Protein AF-A0A1G6GJ98-F1 (afdb_monomer)

Foldseek 3Di:
DALPVLLCCLQVPQLVVQLLVCLVPPDDPVSNVVSQQVSLLVQLVVLVVCVVPDDPVVSVVSSVVSSLLSNLLNLVCQQVVDNVVSSVLVVLQVVLPPDDPPDDPVVSVVSNVVSVVVSVCSNVVSNVVCNPDGHPNSVVSNVVVD

Secondary structure (DSSP, 8-state):
--HHHHHIIIIIIIIHHHHHHHHHH---HHHHHHHHHHHHHHHHHHGGGGGGTS-HHHHHHHHHHHHHHHHHHHHHHHHHS-HHHHHHHHHHHHHHHS--TTS-HHHHHHHHHHHHHHHHHHHHHHHHHTTTS--HHHHHHHHHT-

Mean predicted aligned error: 3.14 Å

pLDDT: mean 95.1, std 5.35, range [56.0, 98.62]

Radius of gyration: 16.08 Å; Cα contacts (8 Å, |Δi|>4): 137; chains: 1; bounding box: 37×25×52 Å

Structure (mmCIF, N/CA/C/O backbone):
data_AF-A0A1G6GJ98-F1
#
_entry.id   AF-A0A1G6GJ98-F1
#
loop_
_atom_site.group_PDB
_atom_site.id
_atom_site.type_symbol
_atom_site.label_atom_id
_atom_site.label_alt_id
_atom_site.label_comp_id
_atom_site.label_asym_id
_atom_site.label_entity_id
_atom_site.label_seq_id
_atom_site.pdbx_PDB_ins_code
_atom_site.Cartn_x
_atom_site.Cartn_y
_atom_site.Cartn_z
_atom_site.occupancy
_atom_site.B_iso_or_equiv
_atom_site.auth_seq_id
_atom_site.auth_comp_id
_atom_site.auth_asym_id
_atom_site.auth_atom_id
_atom_site.pdbx_PDB_model_num
ATOM 1 N N . MET A 1 1 ? 7.997 -9.971 -8.959 1.00 56.00 1 MET A N 1
ATOM 2 C CA . MET A 1 1 ? 7.483 -10.705 -7.785 1.00 56.00 1 MET A CA 1
ATOM 3 C C . MET A 1 1 ? 5.995 -10.988 -8.006 1.00 56.00 1 MET A C 1
ATOM 5 O O . MET A 1 1 ? 5.399 -10.345 -8.863 1.00 56.00 1 MET A O 1
ATOM 9 N N . GLY A 1 2 ? 5.442 -12.037 -7.390 1.00 68.44 2 GLY A N 1
ATOM 10 C CA . GLY A 1 2 ? 4.068 -12.487 -7.647 1.00 68.44 2 GLY A CA 1
ATOM 11 C C . GLY A 1 2 ? 3.066 -11.872 -6.670 1.00 68.44 2 GLY A C 1
ATOM 12 O O . GLY A 1 2 ? 3.287 -11.936 -5.464 1.00 68.44 2 GLY A O 1
ATOM 13 N N . GLY A 1 3 ? 1.940 -11.362 -7.180 1.00 75.69 3 GLY A N 1
ATOM 14 C CA . GLY A 1 3 ? 0.995 -10.575 -6.379 1.00 75.69 3 GLY A CA 1
ATOM 15 C C . GLY A 1 3 ? 0.359 -11.321 -5.198 1.00 75.69 3 GLY A C 1
ATOM 16 O O . GLY A 1 3 ? 0.150 -10.725 -4.150 1.00 75.69 3 GLY A O 1
ATOM 17 N N . VAL A 1 4 ? 0.094 -12.631 -5.303 1.00 87.94 4 VAL A N 1
ATOM 18 C CA . VAL A 1 4 ? -0.539 -13.398 -4.206 1.00 87.94 4 VAL A CA 1
ATOM 19 C C . VAL A 1 4 ? 0.376 -13.522 -2.972 1.00 87.94 4 VAL A C 1
ATOM 21 O O . VAL A 1 4 ? -0.054 -13.100 -1.898 1.00 87.94 4 VAL A O 1
ATOM 24 N N . PRO A 1 5 ? 1.620 -14.044 -3.069 1.00 92.56 5 PRO A N 1
ATOM 25 C CA . PRO A 1 5 ? 2.540 -14.067 -1.927 1.00 92.56 5 PRO A CA 1
ATOM 26 C C . PRO A 1 5 ? 2.798 -12.688 -1.311 1.00 92.56 5 PRO A C 1
ATOM 28 O O . PRO A 1 5 ? 2.853 -12.561 -0.089 1.00 92.56 5 PRO A O 1
ATOM 31 N N . GLU A 1 6 ? 2.924 -11.656 -2.145 1.00 92.19 6 GLU A N 1
ATOM 32 C CA . GLU A 1 6 ? 3.147 -10.283 -1.688 1.00 92.19 6 GLU A CA 1
ATOM 33 C C . GLU A 1 6 ? 1.968 -9.745 -0.876 1.00 92.19 6 GLU A C 1
ATOM 35 O O . GLU A 1 6 ? 2.167 -9.185 0.203 1.00 92.19 6 GLU A O 1
ATOM 40 N N . GLU A 1 7 ? 0.734 -9.953 -1.345 1.00 95.19 7 GLU A N 1
ATOM 41 C CA . GLU A 1 7 ? -0.453 -9.555 -0.593 1.00 95.19 7 GLU A CA 1
ATOM 42 C C . GLU A 1 7 ? -0.599 -10.354 0.702 1.00 95.19 7 GLU A C 1
ATOM 44 O O . GLU A 1 7 ? -0.847 -9.766 1.755 1.00 95.19 7 GLU A O 1
ATOM 49 N N . LEU A 1 8 ? -0.394 -11.674 0.671 1.00 96.12 8 LEU A N 1
ATOM 50 C CA . LEU A 1 8 ? -0.459 -12.503 1.879 1.00 96.12 8 LEU A CA 1
ATOM 51 C C . LEU A 1 8 ? 0.521 -12.007 2.950 1.00 96.12 8 LEU A C 1
ATOM 53 O O . LEU A 1 8 ? 0.138 -11.860 4.112 1.00 96.12 8 LEU A O 1
ATOM 57 N N . PHE A 1 9 ? 1.756 -11.685 2.563 1.00 96.44 9 PHE A N 1
ATOM 58 C CA . PHE A 1 9 ? 2.755 -11.161 3.487 1.00 96.44 9 PHE A CA 1
ATOM 59 C C . PHE A 1 9 ? 2.423 -9.738 3.962 1.00 96.44 9 PHE A C 1
ATOM 61 O O . PHE A 1 9 ? 2.315 -9.490 5.164 1.00 96.44 9 PHE A O 1
ATOM 68 N N . CYS A 1 10 ? 2.225 -8.786 3.050 1.00 97.44 10 CYS A N 1
ATOM 69 C CA . CYS A 1 10 ? 2.072 -7.381 3.424 1.00 97.44 10 CYS A CA 1
ATOM 70 C C . CYS A 1 10 ? 0.706 -7.070 4.054 1.00 97.44 10 CYS A C 1
ATOM 72 O O . CYS A 1 10 ? 0.622 -6.255 4.977 1.00 97.44 10 CYS A O 1
ATOM 74 N N . ARG A 1 11 ? -0.377 -7.693 3.575 1.00 97.12 11 ARG A N 1
ATOM 75 C CA . ARG A 1 11 ? -1.754 -7.391 4.010 1.00 97.12 11 ARG A CA 1
ATOM 76 C C . ARG A 1 11 ? -2.219 -8.402 5.043 1.00 97.12 11 ARG A C 1
ATOM 78 O O . ARG A 1 11 ? -2.690 -8.000 6.104 1.00 97.12 11 ARG A O 1
ATOM 85 N N . GLY A 1 12 ? -2.032 -9.689 4.764 1.00 94.56 12 GLY A N 1
ATOM 86 C CA . GLY A 1 12 ? -2.397 -10.758 5.693 1.00 94.56 12 GLY A CA 1
ATOM 87 C C . GLY A 1 12 ? -1.576 -10.700 6.979 1.00 94.56 12 GLY A C 1
ATOM 88 O O . GLY A 1 12 ? -2.135 -10.527 8.059 1.00 94.56 12 GLY A O 1
ATOM 89 N N . VAL A 1 13 ? -0.249 -10.792 6.860 1.00 97.44 13 VAL A N 1
ATOM 90 C CA . VAL A 1 13 ? 0.648 -10.879 8.022 1.00 97.44 13 VAL A CA 1
ATOM 91 C C . VAL A 1 13 ? 0.978 -9.502 8.598 1.00 97.44 13 VAL A C 1
ATOM 93 O O . VAL A 1 13 ? 0.615 -9.223 9.738 1.00 97.44 13 VAL A O 1
ATOM 96 N N . LEU A 1 14 ? 1.644 -8.621 7.841 1.00 98.00 14 LEU A N 1
ATOM 97 C CA . LEU A 1 14 ? 2.160 -7.355 8.385 1.00 98.00 14 LEU A CA 1
ATOM 98 C C . LEU A 1 14 ? 1.042 -6.397 8.806 1.00 98.00 14 LEU A C 1
ATOM 100 O O . LEU A 1 14 ? 0.963 -6.006 9.970 1.00 98.00 14 LEU A O 1
ATOM 104 N N . LEU A 1 15 ? 0.157 -6.024 7.876 1.00 98.44 15 LEU A N 1
ATOM 105 C CA . LEU A 1 15 ? -0.944 -5.113 8.188 1.00 98.44 15 LEU A CA 1
ATOM 106 C C . LEU A 1 15 ? -1.917 -5.739 9.196 1.00 98.44 15 LEU A C 1
ATOM 108 O O . LEU A 1 15 ? -2.353 -5.047 10.114 1.00 98.44 15 LEU A O 1
ATOM 112 N N . GLY A 1 16 ? -2.207 -7.039 9.078 1.00 97.44 16 GLY A N 1
ATOM 113 C CA . GLY A 1 16 ? -3.014 -7.776 10.053 1.00 97.44 16 GLY A CA 1
ATOM 114 C C . GLY A 1 16 ? -2.442 -7.704 11.473 1.00 97.44 16 GLY A C 1
ATOM 115 O O . GLY A 1 16 ? -3.179 -7.401 12.414 1.00 97.44 16 GLY A O 1
ATOM 116 N N . ALA A 1 17 ? -1.128 -7.889 11.632 1.00 97.62 17 ALA A N 1
ATOM 117 C CA . ALA A 1 17 ? -0.446 -7.763 12.918 1.00 97.62 17 ALA A CA 1
ATOM 118 C C . ALA A 1 17 ? -0.492 -6.326 13.461 1.00 97.62 17 ALA A C 1
ATOM 120 O O . ALA A 1 17 ? -0.848 -6.123 14.624 1.00 97.62 17 ALA A O 1
ATOM 121 N N . PHE A 1 18 ? -0.197 -5.322 12.626 1.00 98.38 18 PHE A N 1
ATOM 122 C CA . PHE A 1 18 ? -0.258 -3.913 13.031 1.00 98.38 18 PHE A CA 1
ATOM 123 C C . PHE A 1 18 ? -1.661 -3.519 13.500 1.00 98.38 18 PHE A C 1
ATOM 125 O O . PHE A 1 18 ? -1.800 -2.905 14.558 1.00 98.38 18 PHE A O 1
ATOM 132 N N . LEU A 1 19 ? -2.696 -3.906 12.747 1.00 98.31 19 LEU A N 1
ATOM 133 C CA . LEU A 1 19 ? -4.087 -3.614 13.086 1.00 98.31 19 LEU A CA 1
ATOM 134 C C . LEU A 1 19 ? -4.522 -4.337 14.356 1.00 98.31 19 LEU A C 1
ATOM 136 O O . LEU A 1 19 ? -5.098 -3.706 15.236 1.00 98.31 19 LEU A O 1
ATOM 140 N N . THR A 1 20 ? -4.205 -5.625 14.490 1.00 97.69 20 THR A N 1
ATOM 141 C CA . THR A 1 20 ? -4.537 -6.401 15.694 1.00 97.69 20 THR A CA 1
ATOM 142 C C . THR A 1 20 ? -3.915 -5.774 16.937 1.00 97.69 20 THR A C 1
ATOM 144 O O . THR A 1 20 ? -4.600 -5.600 17.944 1.00 97.69 20 THR A O 1
ATOM 147 N N . TYR A 1 21 ? -2.650 -5.353 16.853 1.00 97.50 21 TYR A N 1
ATOM 148 C CA . TYR A 1 21 ? -1.978 -4.656 17.943 1.00 97.50 21 TYR A CA 1
ATOM 149 C C . TYR A 1 21 ? -2.692 -3.346 18.306 1.00 97.50 21 TYR A C 1
ATOM 151 O O . TYR A 1 21 ? -3.108 -3.165 19.449 1.00 97.50 21 TYR A O 1
ATOM 159 N N . VAL A 1 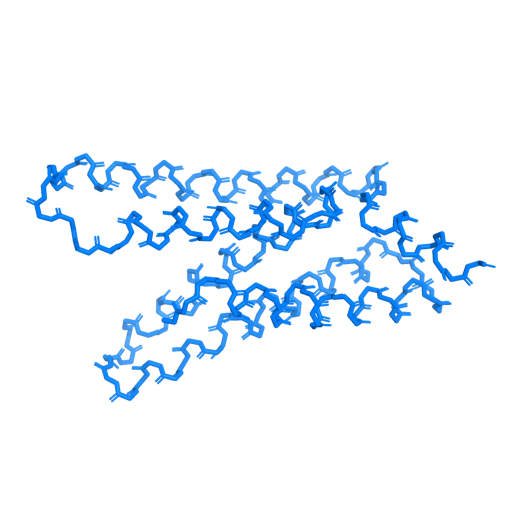22 ? -2.898 -2.431 17.351 1.00 97.50 22 VAL A N 1
ATOM 160 C CA . VAL A 1 22 ? -3.502 -1.126 17.679 1.00 97.50 22 VAL A CA 1
ATOM 161 C C . VAL A 1 22 ? -4.961 -1.250 18.116 1.00 97.50 22 VAL A C 1
ATOM 163 O O . VAL A 1 22 ? -5.398 -0.466 18.952 1.00 97.50 22 VAL A O 1
ATOM 166 N N . ILE A 1 23 ? -5.704 -2.237 17.605 1.00 97.19 23 ILE A N 1
ATOM 167 C CA . ILE A 1 23 ? -7.095 -2.493 17.997 1.00 97.19 23 ILE A CA 1
ATOM 168 C C . ILE A 1 23 ? -7.182 -3.037 19.421 1.00 97.19 23 ILE A C 1
ATOM 170 O O . ILE A 1 23 ? -8.059 -2.607 20.165 1.00 97.19 23 ILE A O 1
ATOM 174 N N . LYS A 1 24 ? -6.274 -3.941 19.806 1.00 95.94 24 LYS A N 1
ATOM 175 C CA . LYS A 1 24 ? -6.251 -4.540 21.144 1.00 95.94 24 LYS A CA 1
ATOM 176 C C . LYS A 1 24 ? -5.961 -3.522 22.247 1.00 95.94 24 LYS A C 1
ATOM 178 O O . LYS A 1 24 ? -6.513 -3.644 23.334 1.00 95.94 24 LYS A O 1
ATOM 183 N N . TYR A 1 25 ? -5.075 -2.559 21.988 1.00 93.62 25 TYR A N 1
ATOM 184 C CA . TYR A 1 25 ? -4.571 -1.667 23.036 1.00 93.62 25 TYR A CA 1
ATOM 185 C C . TYR A 1 25 ? -5.227 -0.286 23.050 1.00 93.62 25 TYR A C 1
ATOM 187 O O . TYR A 1 25 ? -5.651 0.163 24.107 1.00 93.62 25 TYR A O 1
ATOM 195 N N . ASP A 1 26 ? -5.284 0.412 21.912 1.00 92.69 26 ASP A N 1
ATOM 196 C CA . ASP A 1 26 ? -5.880 1.752 21.826 1.00 92.69 26 ASP A CA 1
ATOM 197 C C . ASP A 1 26 ? -6.036 2.152 20.353 1.00 92.69 26 ASP A C 1
ATOM 199 O O . ASP A 1 26 ? -5.078 2.599 19.708 1.00 92.69 26 ASP A O 1
ATOM 203 N N . TYR A 1 27 ? -7.234 1.945 19.808 1.00 96.31 27 TYR A N 1
ATOM 204 C CA . TYR A 1 27 ? -7.546 2.204 18.406 1.00 96.31 27 TYR A CA 1
ATOM 205 C C . TYR A 1 27 ? -7.857 3.683 18.160 1.00 96.31 27 TYR A C 1
ATOM 207 O O . TYR A 1 27 ? -8.786 4.240 18.740 1.00 96.31 27 TYR A O 1
ATOM 215 N N . THR A 1 28 ? -7.171 4.291 17.190 1.00 96.94 28 THR A N 1
ATOM 216 C CA . THR A 1 28 ? -7.506 5.627 16.672 1.00 96.94 28 THR A CA 1
ATOM 217 C C . THR A 1 28 ? -7.357 5.675 15.153 1.00 96.94 28 THR A C 1
ATOM 219 O O . THR A 1 28 ? -6.595 4.900 14.573 1.00 96.94 28 THR A O 1
ATOM 222 N N . TYR A 1 29 ? -8.014 6.642 14.502 1.00 96.62 29 TYR A N 1
ATOM 223 C CA . TYR A 1 29 ? -7.833 6.895 13.065 1.00 96.62 29 TYR A CA 1
ATOM 224 C C . TYR A 1 29 ? -6.353 7.113 12.698 1.00 96.62 29 TYR A C 1
ATOM 226 O O . TYR A 1 29 ? -5.866 6.563 11.716 1.00 96.62 29 TYR A O 1
ATOM 234 N N . LYS A 1 30 ? -5.594 7.856 13.518 1.00 97.56 30 LYS A N 1
ATOM 235 C CA . LYS A 1 30 ? -4.159 8.082 13.273 1.00 97.56 30 LYS A CA 1
ATOM 236 C C . LYS A 1 30 ? -3.370 6.770 13.261 1.00 97.56 30 LYS A C 1
ATOM 238 O O . LYS A 1 30 ? -2.510 6.591 12.406 1.00 97.56 30 LYS A O 1
ATOM 243 N N . LYS A 1 31 ? -3.681 5.854 14.182 1.00 97.94 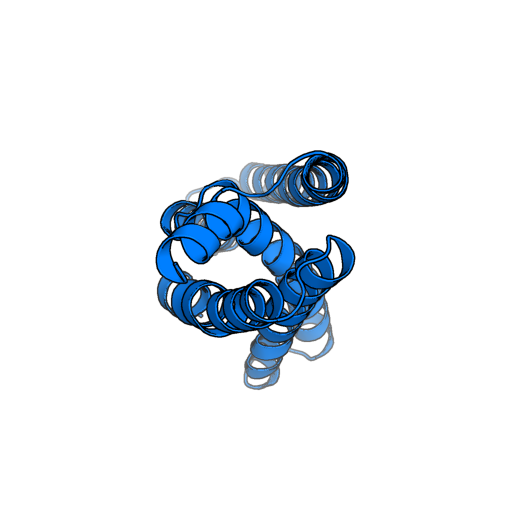31 LYS A N 1
ATOM 244 C CA . LYS A 1 31 ? -3.039 4.536 14.263 1.00 97.94 31 LYS A CA 1
ATOM 245 C C . LYS A 1 31 ? -3.432 3.627 13.098 1.00 97.94 31 LYS A C 1
ATOM 247 O O . LYS A 1 31 ? -2.554 2.962 12.567 1.00 97.94 31 LYS A O 1
ATOM 252 N N . LEU A 1 32 ? -4.691 3.668 12.649 1.00 98.19 32 LEU A N 1
ATOM 253 C CA . LEU A 1 32 ? -5.129 2.993 11.419 1.00 98.19 32 LEU A CA 1
ATOM 254 C C . LEU A 1 32 ? -4.288 3.443 10.215 1.00 98.19 32 LEU A C 1
ATOM 256 O O . LEU A 1 32 ? -3.703 2.611 9.523 1.00 98.19 32 LEU A O 1
ATOM 260 N N . ILE A 1 33 ? -4.190 4.758 9.994 1.00 98.31 33 ILE A N 1
ATOM 261 C CA . ILE A 1 33 ? -3.411 5.306 8.878 1.00 98.31 33 ILE A CA 1
ATOM 262 C C . ILE A 1 33 ? -1.931 4.951 9.014 1.00 98.31 33 ILE A C 1
ATOM 264 O O . ILE A 1 33 ? -1.312 4.570 8.025 1.00 98.31 33 ILE A O 1
ATOM 268 N N . LEU A 1 34 ? -1.368 5.012 10.223 1.00 98.38 34 LEU A N 1
ATOM 269 C CA . LEU A 1 34 ? 0.018 4.614 10.453 1.00 98.38 34 LEU A CA 1
ATOM 270 C C . LEU A 1 34 ? 0.251 3.142 10.085 1.00 98.38 34 LEU A C 1
ATOM 272 O O . LEU A 1 34 ? 1.198 2.854 9.365 1.00 98.38 34 LEU A O 1
ATOM 276 N N . SER A 1 35 ? -0.631 2.221 10.487 1.00 98.50 35 SER A N 1
ATOM 277 C CA . SER A 1 35 ? -0.534 0.804 10.106 1.00 98.50 35 SER A CA 1
ATOM 278 C C . SER A 1 35 ? -0.571 0.604 8.586 1.00 98.50 35 SER A C 1
ATOM 280 O O . SER A 1 35 ? 0.244 -0.146 8.044 1.00 98.50 35 SER A O 1
ATOM 282 N N . ILE A 1 36 ? -1.479 1.303 7.894 1.00 98.62 36 ILE A N 1
ATOM 283 C CA . ILE A 1 36 ? -1.610 1.264 6.428 1.00 98.62 36 ILE A CA 1
ATOM 284 C C . ILE A 1 36 ? -0.333 1.780 5.755 1.00 98.62 36 ILE A C 1
ATOM 286 O O . ILE A 1 36 ? 0.224 1.105 4.886 1.00 98.62 36 ILE A O 1
ATOM 290 N N . VAL A 1 37 ? 0.157 2.950 6.171 1.00 98.62 37 VAL A N 1
ATOM 291 C CA . VAL A 1 37 ? 1.354 3.583 5.602 1.00 98.62 37 VAL A CA 1
ATOM 292 C C . VAL A 1 37 ? 2.596 2.740 5.869 1.00 98.62 37 VAL A C 1
ATOM 294 O O . VAL A 1 37 ? 3.371 2.518 4.945 1.00 98.6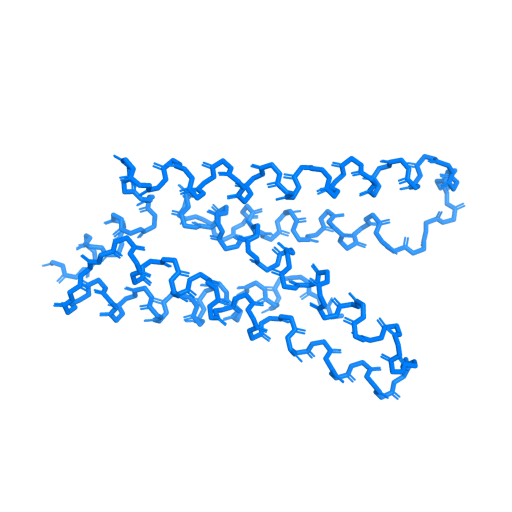2 37 VAL A O 1
ATOM 297 N N . SER A 1 38 ? 2.778 2.216 7.083 1.00 98.56 38 SER A N 1
ATOM 298 C CA . SER A 1 38 ? 3.936 1.386 7.427 1.00 98.56 38 SER A CA 1
ATOM 299 C C . SER A 1 38 ? 3.986 0.095 6.612 1.00 98.56 38 SER A C 1
ATOM 301 O O . SER A 1 38 ? 5.034 -0.220 6.052 1.00 98.56 38 SER A O 1
ATOM 303 N N . SER A 1 39 ? 2.867 -0.629 6.478 1.00 98.56 39 SER A N 1
ATOM 304 C CA . SER A 1 39 ? 2.825 -1.834 5.632 1.00 98.56 39 SER A CA 1
ATOM 305 C C . SER A 1 39 ? 3.098 -1.502 4.157 1.00 98.56 39 SER A C 1
ATOM 307 O O . SER A 1 39 ? 3.884 -2.183 3.497 1.00 98.56 39 SER A O 1
ATOM 309 N N . SER A 1 40 ? 2.534 -0.399 3.656 1.00 98.56 40 SER A N 1
ATOM 310 C CA . SER A 1 40 ? 2.721 0.051 2.267 1.00 98.56 40 SER A CA 1
ATOM 311 C C . SER A 1 40 ? 4.152 0.508 1.976 1.00 98.56 40 SER A C 1
ATOM 313 O O . SER A 1 40 ? 4.685 0.229 0.903 1.00 98.56 40 SER A O 1
ATOM 315 N N . ALA A 1 41 ? 4.794 1.179 2.935 1.00 98.62 41 ALA A N 1
ATOM 316 C CA . ALA A 1 41 ? 6.195 1.566 2.851 1.00 98.62 41 ALA A CA 1
ATOM 317 C C . ALA A 1 41 ? 7.095 0.328 2.786 1.00 98.62 41 ALA A C 1
ATOM 319 O O . ALA A 1 41 ? 7.934 0.244 1.896 1.00 98.62 41 ALA A O 1
ATOM 320 N N . ILE A 1 42 ? 6.876 -0.662 3.662 1.00 98.38 42 ILE A N 1
ATOM 321 C CA . ILE A 1 42 ? 7.618 -1.931 3.629 1.00 98.38 42 ILE A CA 1
ATOM 322 C C . ILE A 1 42 ? 7.437 -2.618 2.272 1.00 98.38 42 ILE A C 1
ATOM 324 O O . ILE A 1 42 ? 8.428 -2.985 1.650 1.00 98.38 42 ILE A O 1
ATOM 328 N N . PHE A 1 43 ? 6.202 -2.726 1.771 1.00 98.00 43 PHE A N 1
ATOM 329 C CA . PHE A 1 43 ? 5.917 -3.300 0.451 1.00 98.00 43 PHE A CA 1
ATOM 330 C C . PHE A 1 43 ? 6.700 -2.604 -0.676 1.00 98.00 43 PHE A C 1
ATOM 332 O O . PHE A 1 43 ? 7.335 -3.265 -1.498 1.00 98.00 43 PHE A O 1
ATOM 339 N N . GLY A 1 44 ? 6.720 -1.269 -0.691 1.00 97.62 44 GLY A N 1
ATOM 340 C CA . GLY A 1 44 ? 7.532 -0.511 -1.639 1.00 97.62 44 GLY A CA 1
ATOM 341 C C . GLY A 1 44 ? 9.027 -0.781 -1.489 1.00 97.62 44 GLY A C 1
ATOM 342 O O . GLY A 1 44 ? 9.693 -1.071 -2.476 1.00 97.62 44 GLY A O 1
ATOM 343 N N . LEU A 1 45 ? 9.552 -0.758 -0.263 1.00 97.69 45 LEU A N 1
ATOM 344 C CA . LEU A 1 45 ? 10.976 -0.973 0.019 1.00 97.69 45 LEU A CA 1
ATOM 345 C C . LEU A 1 45 ? 11.468 -2.372 -0.377 1.00 97.69 45 LEU A C 1
ATOM 347 O O . LEU A 1 45 ? 12.619 -2.505 -0.789 1.00 97.69 45 LEU A O 1
ATOM 351 N N . LEU A 1 46 ? 10.615 -3.403 -0.330 1.00 96.12 46 LEU A N 1
ATOM 352 C CA . LEU A 1 46 ? 10.964 -4.748 -0.813 1.00 96.12 46 LEU A CA 1
ATOM 353 C C . LEU A 1 46 ? 11.373 -4.759 -2.295 1.00 96.12 46 LEU A C 1
ATOM 355 O O . LEU A 1 46 ? 12.144 -5.624 -2.713 1.00 96.12 46 LEU A O 1
ATOM 359 N N . HIS A 1 47 ? 10.940 -3.773 -3.085 1.00 96.06 47 HIS A N 1
ATOM 360 C CA . HIS A 1 47 ? 11.310 -3.660 -4.495 1.00 96.06 47 HIS A CA 1
ATOM 361 C C . HIS A 1 47 ? 12.765 -3.226 -4.711 1.00 96.06 47 HIS A C 1
ATOM 363 O O . HIS A 1 47 ? 13.276 -3.388 -5.817 1.00 96.06 47 HIS A O 1
ATOM 369 N N . PHE A 1 48 ? 13.485 -2.769 -3.677 1.00 97.19 48 PHE A N 1
ATOM 370 C CA . PHE A 1 48 ? 14.936 -2.568 -3.782 1.00 97.19 48 PHE A CA 1
ATOM 371 C C . PHE A 1 48 ? 15.707 -3.865 -4.057 1.00 97.19 48 PHE A C 1
ATOM 373 O O . PHE A 1 48 ? 16.831 -3.807 -4.549 1.00 97.19 48 PHE A O 1
ATOM 380 N N . THR A 1 49 ? 15.101 -5.036 -3.841 1.00 94.81 49 THR A N 1
ATOM 381 C CA . THR A 1 49 ? 15.655 -6.320 -4.307 1.00 94.81 49 THR A CA 1
ATOM 382 C C . THR A 1 49 ? 15.875 -6.357 -5.825 1.00 94.81 49 THR A C 1
ATOM 384 O O . THR A 1 49 ? 16.742 -7.095 -6.301 1.00 94.81 49 THR A O 1
ATOM 387 N N . ASN A 1 50 ? 15.180 -5.510 -6.592 1.00 95.25 50 ASN A N 1
ATOM 388 C CA . ASN A 1 50 ? 15.360 -5.405 -8.038 1.00 95.25 50 ASN A CA 1
ATOM 389 C C . ASN A 1 50 ? 16.654 -4.697 -8.447 1.00 95.25 50 ASN A C 1
ATOM 391 O O . ASN A 1 50 ? 17.058 -4.826 -9.598 1.00 95.25 50 ASN A O 1
ATOM 395 N N . LEU A 1 51 ? 17.383 -4.063 -7.519 1.00 96.75 51 LEU A N 1
ATOM 396 C CA . LEU A 1 51 ? 18.743 -3.567 -7.783 1.00 96.75 51 LEU A CA 1
ATOM 397 C C . LEU A 1 51 ? 19.706 -4.679 -8.240 1.00 96.75 51 LEU A C 1
ATOM 399 O O . LEU A 1 51 ? 20.755 -4.389 -8.804 1.00 96.75 51 LEU A O 1
ATOM 403 N N . THR A 1 52 ? 19.347 -5.949 -8.032 1.00 95.56 52 THR A N 1
ATOM 404 C CA . THR A 1 52 ? 20.085 -7.113 -8.547 1.00 95.56 52 THR A CA 1
ATOM 405 C C . THR A 1 52 ? 20.059 -7.238 -10.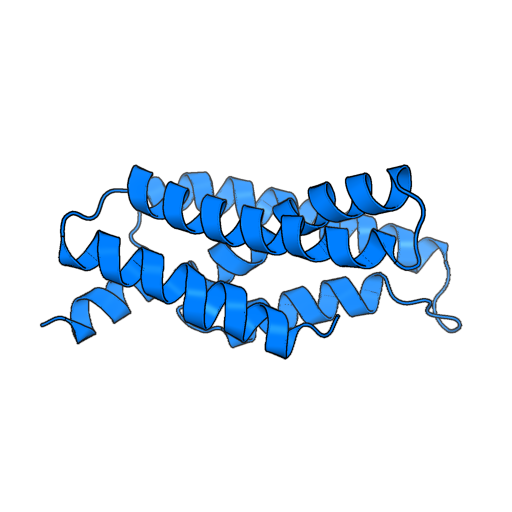075 1.00 95.56 52 THR A C 1
ATOM 407 O O . THR A 1 52 ? 20.918 -7.913 -10.633 1.00 95.56 52 THR A O 1
ATOM 410 N N . HIS A 1 53 ? 19.087 -6.621 -10.755 1.00 93.62 53 HIS A N 1
ATOM 411 C CA . HIS A 1 53 ? 18.883 -6.767 -12.203 1.00 93.62 53 HIS A CA 1
ATOM 412 C C . HIS A 1 53 ? 18.351 -5.505 -12.910 1.00 93.62 53 HIS A C 1
ATOM 414 O O . HIS A 1 53 ? 18.207 -5.511 -14.131 1.00 93.62 53 HIS A O 1
ATOM 420 N N . ALA A 1 54 ? 18.068 -4.422 -12.181 1.00 94.56 54 ALA A N 1
ATOM 421 C CA . ALA A 1 54 ? 17.561 -3.163 -12.718 1.00 94.56 54 ALA A CA 1
ATOM 422 C C . ALA A 1 54 ? 18.412 -1.957 -12.264 1.00 94.56 54 ALA A C 1
ATOM 424 O O . ALA A 1 54 ? 18.907 -1.931 -11.135 1.00 94.56 54 ALA A O 1
ATOM 425 N N . PRO A 1 55 ? 18.554 -0.913 -13.106 1.00 97.19 55 PRO A N 1
ATOM 426 C CA . PRO A 1 55 ? 19.236 0.325 -12.738 1.00 97.19 55 PRO A CA 1
ATOM 427 C C . PRO A 1 55 ? 18.631 1.013 -11.507 1.00 97.19 55 PRO A C 1
ATOM 429 O O . PRO A 1 55 ? 17.414 0.995 -11.293 1.00 97.19 55 PRO A O 1
ATOM 432 N N . PHE A 1 56 ? 19.476 1.717 -10.749 1.00 96.94 56 PHE A N 1
ATOM 433 C CA . PHE A 1 56 ? 19.060 2.447 -9.548 1.00 96.94 56 PHE A CA 1
ATOM 434 C C . PHE A 1 56 ? 17.904 3.439 -9.793 1.00 96.94 56 PHE A C 1
ATOM 436 O O . PHE A 1 56 ? 16.912 3.348 -9.068 1.00 96.94 56 PHE A O 1
ATOM 443 N N . PRO A 1 57 ? 17.925 4.317 -10.823 1.00 97.44 57 PRO A N 1
ATOM 444 C CA . PRO A 1 57 ? 16.831 5.270 -11.040 1.00 97.44 57 PRO A CA 1
ATOM 445 C C . PRO A 1 57 ? 15.480 4.594 -11.309 1.00 97.44 57 PRO A C 1
ATOM 447 O O . PRO A 1 57 ? 14.454 5.024 -10.785 1.00 97.44 57 PRO A O 1
ATOM 450 N N . LEU A 1 58 ? 15.480 3.502 -12.084 1.00 95.81 58 LEU A N 1
ATOM 451 C CA . LEU A 1 58 ? 14.266 2.736 -12.373 1.00 95.81 58 LEU A CA 1
ATOM 452 C C . LEU A 1 58 ? 13.740 2.035 -11.121 1.00 95.81 58 LEU A C 1
ATOM 454 O O . LEU A 1 58 ? 12.533 2.019 -10.887 1.00 95.81 58 LEU A O 1
ATOM 458 N N . THR A 1 59 ? 14.639 1.524 -10.283 1.00 97.19 59 THR A N 1
ATOM 459 C CA . THR A 1 59 ? 14.257 0.872 -9.028 1.00 97.19 59 THR A CA 1
ATOM 460 C C . THR A 1 59 ? 13.673 1.870 -8.028 1.00 97.19 59 THR A C 1
ATOM 462 O O . THR A 1 59 ? 12.663 1.578 -7.399 1.00 97.19 59 THR A O 1
ATOM 465 N N . VAL A 1 60 ? 14.226 3.083 -7.920 1.00 97.69 60 VAL A N 1
ATOM 466 C CA . VAL A 1 60 ? 13.654 4.147 -7.072 1.00 97.69 60 VAL A CA 1
ATOM 467 C C . VAL A 1 60 ? 12.246 4.526 -7.536 1.00 97.69 60 VAL A C 1
ATOM 469 O O . VAL A 1 60 ? 11.331 4.619 -6.716 1.00 97.69 60 VAL A O 1
ATOM 472 N N . MET A 1 61 ? 12.041 4.690 -8.846 1.00 96.38 61 MET A N 1
ATOM 473 C CA . MET A 1 61 ? 10.706 4.952 -9.397 1.00 96.38 61 MET A CA 1
ATOM 474 C C . MET A 1 61 ? 9.736 3.806 -9.101 1.00 96.38 61 MET A C 1
ATOM 476 O O . MET A 1 61 ? 8.594 4.047 -8.709 1.00 96.38 61 MET A O 1
ATOM 480 N N . GLN A 1 62 ? 10.197 2.561 -9.227 1.00 95.31 62 GLN A N 1
ATOM 481 C CA . GLN A 1 62 ? 9.407 1.389 -8.877 1.00 95.31 62 GLN A CA 1
ATOM 482 C C . GLN A 1 62 ? 9.019 1.385 -7.396 1.00 95.31 62 GLN A C 1
ATOM 484 O O . GLN A 1 62 ? 7.856 1.158 -7.097 1.00 95.31 62 GLN A O 1
ATOM 489 N N . VAL A 1 63 ? 9.938 1.702 -6.479 1.00 97.69 63 VAL A N 1
ATOM 490 C CA . VAL A 1 63 ? 9.649 1.812 -5.039 1.00 97.69 63 VAL A CA 1
ATOM 491 C C . VAL A 1 63 ? 8.547 2.841 -4.784 1.00 97.69 63 VAL A C 1
ATOM 493 O O . VAL A 1 63 ? 7.572 2.525 -4.109 1.00 97.69 63 VAL A O 1
ATOM 496 N N . ILE A 1 64 ? 8.643 4.043 -5.363 1.00 97.19 64 ILE A N 1
ATOM 497 C CA . ILE A 1 64 ? 7.637 5.108 -5.188 1.00 97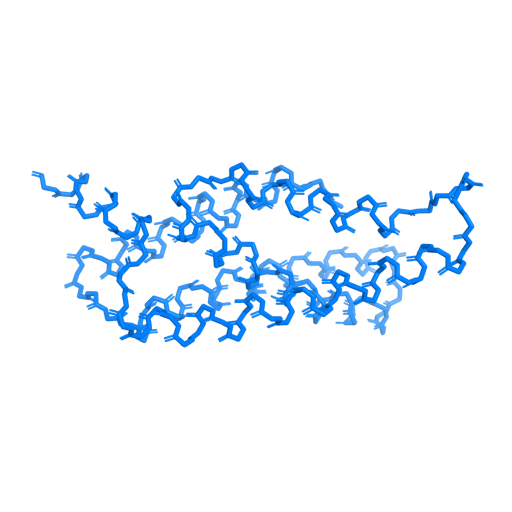.19 64 ILE A CA 1
ATOM 498 C C . ILE A 1 64 ? 6.256 4.647 -5.678 1.00 97.19 64 ILE A C 1
ATOM 500 O O . ILE A 1 64 ? 5.257 4.783 -4.967 1.00 97.19 64 ILE A O 1
ATOM 504 N N . ILE A 1 65 ? 6.198 4.061 -6.875 1.00 95.19 65 ILE A N 1
ATOM 505 C CA . ILE A 1 65 ? 4.952 3.554 -7.463 1.00 95.19 65 ILE A CA 1
ATOM 506 C C . ILE A 1 65 ? 4.394 2.387 -6.636 1.00 95.19 65 ILE A C 1
ATOM 508 O O . ILE A 1 65 ? 3.184 2.315 -6.408 1.00 95.19 65 ILE A O 1
ATOM 512 N N . SER A 1 66 ? 5.259 1.502 -6.140 1.00 96.31 66 SER A N 1
ATOM 513 C CA . SER A 1 66 ? 4.875 0.372 -5.298 1.00 96.31 66 SER A CA 1
ATOM 514 C C . SER A 1 66 ? 4.371 0.819 -3.928 1.00 96.31 66 SER A C 1
ATOM 516 O O . SER A 1 66 ? 3.454 0.188 -3.419 1.00 96.31 66 SER A O 1
ATOM 518 N N . ILE A 1 67 ? 4.854 1.924 -3.349 1.00 98.25 67 ILE A N 1
ATOM 519 C CA . ILE A 1 67 ? 4.254 2.502 -2.130 1.00 98.25 67 ILE A CA 1
ATOM 520 C C . ILE A 1 67 ? 2.816 2.958 -2.408 1.00 98.25 67 ILE A C 1
ATOM 522 O O . ILE A 1 67 ? 1.920 2.678 -1.613 1.00 98.25 67 ILE A O 1
ATOM 526 N N . LEU A 1 68 ? 2.567 3.620 -3.542 1.00 97.06 68 LEU A N 1
ATOM 527 C CA . LEU A 1 68 ? 1.227 4.098 -3.898 1.00 97.06 68 LEU A CA 1
ATOM 528 C C . LEU A 1 68 ? 0.244 2.943 -4.180 1.00 97.06 68 LEU A C 1
ATOM 530 O O . LEU A 1 68 ? -0.888 2.955 -3.687 1.00 97.06 68 LEU A O 1
ATOM 534 N N . GLY A 1 69 ? 0.685 1.914 -4.912 1.00 97.06 69 GLY A N 1
ATOM 535 C CA . GLY A 1 69 ? -0.068 0.658 -5.048 1.00 97.06 69 GLY A CA 1
ATOM 536 C C . GLY A 1 69 ? -0.269 -0.019 -3.688 1.00 97.06 69 GLY A C 1
ATOM 537 O O . GLY A 1 69 ? -1.376 -0.425 -3.342 1.00 97.06 69 GLY A O 1
ATOM 538 N N . GLY A 1 70 ? 0.786 0.005 -2.871 1.00 98.00 70 GLY A N 1
ATOM 539 C CA . GLY A 1 70 ? 0.845 -0.302 -1.447 1.00 98.00 70 GLY A CA 1
ATOM 540 C C . GLY A 1 70 ? -0.401 0.135 -0.685 1.00 98.00 70 GLY A C 1
ATOM 541 O O . GLY A 1 70 ? -1.179 -0.696 -0.199 1.00 98.00 70 GLY A O 1
ATOM 542 N N . LEU A 1 71 ? -0.582 1.457 -0.668 1.00 98.62 71 LEU A N 1
ATOM 543 C CA . LEU A 1 71 ? -1.671 2.160 0.001 1.00 98.62 71 LEU A CA 1
ATOM 544 C C . LEU A 1 71 ? -3.030 1.733 -0.545 1.00 98.62 71 LEU A C 1
ATOM 546 O O . LEU A 1 71 ? -3.943 1.459 0.226 1.00 98.62 71 LEU A O 1
ATOM 550 N N . THR A 1 72 ? -3.159 1.632 -1.866 1.00 98.44 72 THR A N 1
ATOM 551 C CA . THR A 1 72 ? -4.419 1.264 -2.526 1.00 98.44 72 THR A CA 1
ATOM 552 C C . THR A 1 72 ? -4.876 -0.132 -2.128 1.00 98.44 72 THR A C 1
ATOM 554 O O . THR A 1 72 ? -6.022 -0.309 -1.716 1.00 98.44 72 THR A O 1
ATOM 557 N N . PHE A 1 73 ? -3.985 -1.124 -2.182 1.00 98.12 73 PHE A N 1
ATOM 558 C CA . PHE A 1 73 ? -4.339 -2.501 -1.831 1.00 98.12 73 PHE A CA 1
ATOM 559 C C . PHE A 1 73 ? -4.634 -2.625 -0.329 1.00 98.12 73 PHE A C 1
ATOM 561 O O . PHE A 1 73 ? -5.564 -3.327 0.063 1.00 98.12 73 PHE A O 1
ATOM 568 N N . ALA A 1 74 ? -3.892 -1.896 0.515 1.00 98.56 74 ALA A N 1
ATOM 569 C CA . ALA A 1 74 ? -4.154 -1.832 1.949 1.00 98.56 74 ALA A CA 1
ATOM 570 C C . ALA A 1 74 ? -5.529 -1.214 2.252 1.00 98.56 74 ALA A C 1
ATOM 572 O O . ALA A 1 74 ? -6.288 -1.800 3.022 1.00 98.56 74 ALA A O 1
ATOM 573 N N . PHE A 1 75 ? -5.888 -0.094 1.613 1.00 98.56 75 PHE A N 1
ATOM 574 C CA . PHE A 1 75 ? -7.213 0.508 1.759 1.00 98.56 75 PHE A CA 1
ATOM 575 C C . PHE A 1 75 ? -8.318 -0.447 1.307 1.00 98.56 75 PHE A C 1
ATOM 577 O O . PHE A 1 75 ? -9.244 -0.718 2.062 1.00 98.56 75 PHE A O 1
ATOM 584 N N . ILE A 1 76 ? -8.205 -1.042 0.121 1.00 98.25 76 ILE A N 1
ATOM 585 C CA . ILE A 1 76 ? -9.194 -2.018 -0.355 1.00 98.25 76 ILE A CA 1
ATOM 586 C C . ILE A 1 76 ? -9.355 -3.170 0.643 1.00 98.25 76 ILE A C 1
ATOM 588 O O . ILE A 1 76 ? -10.480 -3.560 0.959 1.00 98.25 76 ILE A O 1
ATOM 592 N N . TYR A 1 77 ? -8.254 -3.684 1.189 1.00 98.56 77 TYR A N 1
ATOM 593 C CA . TYR A 1 77 ? -8.307 -4.762 2.167 1.00 98.56 77 TYR A CA 1
ATOM 594 C C . TYR A 1 77 ? -8.999 -4.347 3.472 1.00 98.56 77 TYR A C 1
ATOM 596 O O . TYR A 1 77 ? -9.907 -5.051 3.917 1.00 98.56 77 TYR A O 1
ATOM 604 N N . VAL A 1 78 ? -8.644 -3.202 4.075 1.00 98.50 78 VAL A N 1
ATOM 605 C CA . VAL A 1 78 ? -9.283 -2.780 5.337 1.00 98.50 78 VAL A CA 1
ATOM 606 C C . VAL A 1 78 ? -10.777 -2.504 5.155 1.00 98.50 78 VAL A C 1
ATOM 608 O O . VAL A 1 78 ? -11.571 -2.805 6.049 1.00 98.50 78 VAL A O 1
ATOM 611 N N . GLN A 1 79 ? -11.173 -2.004 3.984 1.00 98.19 79 GLN A N 1
ATOM 612 C CA . GLN A 1 79 ? -12.559 -1.644 3.690 1.00 98.19 79 GLN A CA 1
ATOM 613 C C . GLN A 1 79 ? -13.433 -2.848 3.376 1.00 98.19 79 GLN A C 1
ATOM 615 O O . GLN A 1 79 ? -14.577 -2.901 3.818 1.00 98.19 79 GLN A O 1
ATOM 620 N N . THR A 1 80 ? -12.898 -3.824 2.648 1.00 97.62 80 THR A N 1
ATOM 621 C CA . THR A 1 80 ? -13.647 -5.028 2.266 1.00 97.62 80 THR A CA 1
ATOM 622 C C . THR A 1 80 ? -13.577 -6.126 3.323 1.00 97.62 80 THR A C 1
ATOM 624 O O . THR A 1 80 ? -14.455 -6.981 3.374 1.00 97.62 80 THR A O 1
ATOM 627 N N . GLY A 1 81 ? -12.528 -6.141 4.151 1.00 97.06 81 GLY A N 1
ATOM 628 C CA . GLY A 1 81 ? -12.238 -7.252 5.056 1.00 97.06 81 GLY A CA 1
ATOM 629 C C . GLY A 1 81 ? -11.814 -8.540 4.342 1.00 97.06 81 GLY A C 1
ATOM 630 O O . GLY A 1 81 ? -11.718 -9.576 4.993 1.00 97.06 81 GLY A O 1
ATOM 631 N N . SER A 1 82 ? -11.561 -8.496 3.027 1.00 96.81 82 SER A N 1
ATOM 632 C CA . SER A 1 82 ? -11.181 -9.659 2.222 1.00 96.81 82 SER A CA 1
ATOM 633 C C . SER A 1 82 ? -9.935 -9.363 1.394 1.00 96.81 82 SER A C 1
ATOM 635 O O . SER A 1 82 ? -9.884 -8.418 0.605 1.00 96.81 82 SER A O 1
ATOM 637 N N . ILE A 1 83 ? -8.914 -10.202 1.563 1.00 95.81 83 ILE A N 1
ATOM 638 C CA . ILE A 1 83 ? -7.621 -10.044 0.889 1.00 95.81 83 ILE A CA 1
ATOM 639 C C . ILE A 1 83 ? -7.718 -10.260 -0.627 1.00 95.81 83 ILE A C 1
ATOM 641 O O . ILE A 1 83 ? -6.908 -9.735 -1.385 1.00 95.81 83 ILE A O 1
ATOM 645 N N . TRP A 1 84 ? -8.740 -10.983 -1.092 1.00 96.5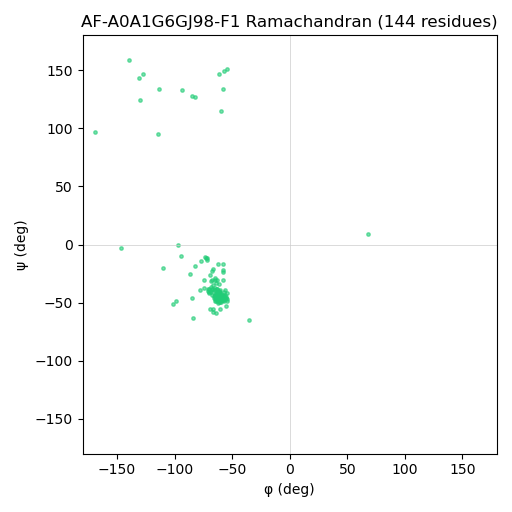0 84 TRP A N 1
ATOM 646 C CA . TRP A 1 84 ? -8.908 -11.315 -2.506 1.00 96.50 84 TRP A CA 1
ATOM 647 C C . TRP A 1 84 ? -9.153 -10.092 -3.390 1.00 96.50 84 TRP A C 1
ATOM 649 O O . TRP A 1 84 ? -8.707 -10.076 -4.535 1.00 96.50 84 TRP A O 1
ATOM 659 N N . TYR A 1 85 ? -9.781 -9.038 -2.863 1.00 96.94 85 TYR A N 1
ATOM 660 C CA . TYR A 1 85 ? -9.938 -7.787 -3.608 1.00 96.94 85 TYR A CA 1
ATOM 661 C C . TYR A 1 85 ? -8.594 -7.077 -3.809 1.00 96.94 85 TYR A C 1
ATOM 663 O O . TYR A 1 85 ? -8.309 -6.601 -4.905 1.00 96.94 85 TYR A O 1
ATOM 671 N N . ALA A 1 86 ? -7.739 -7.060 -2.783 1.00 96.25 86 ALA A N 1
ATOM 672 C CA . ALA A 1 86 ? -6.379 -6.536 -2.894 1.00 96.25 86 ALA A CA 1
ATOM 673 C C . ALA A 1 86 ? -5.551 -7.347 -3.905 1.00 96.25 86 ALA A C 1
ATOM 675 O O . ALA A 1 86 ? -4.916 -6.768 -4.785 1.00 96.25 86 ALA A O 1
ATOM 676 N N . VAL A 1 87 ? -5.643 -8.681 -3.849 1.00 96.62 87 VAL A N 1
ATOM 677 C CA . VAL A 1 87 ? -4.997 -9.592 -4.808 1.00 96.62 87 VAL A CA 1
ATOM 678 C C . VAL A 1 87 ? -5.453 -9.321 -6.241 1.00 96.62 87 VAL A C 1
ATOM 680 O O . VAL A 1 87 ? -4.612 -9.228 -7.130 1.00 96.62 87 VAL A O 1
ATOM 683 N N . ALA A 1 88 ? -6.756 -9.164 -6.484 1.00 96.12 88 ALA A N 1
ATOM 684 C CA . ALA A 1 88 ? -7.288 -8.917 -7.824 1.00 96.12 88 ALA A CA 1
ATOM 685 C C . ALA A 1 88 ? -6.801 -7.579 -8.405 1.00 96.12 88 ALA A C 1
ATOM 687 O O . ALA A 1 88 ? -6.412 -7.500 -9.574 1.00 96.12 88 ALA A O 1
ATOM 688 N N . VAL A 1 89 ? -6.765 -6.525 -7.585 1.00 95.94 89 VAL A N 1
ATOM 689 C CA . VA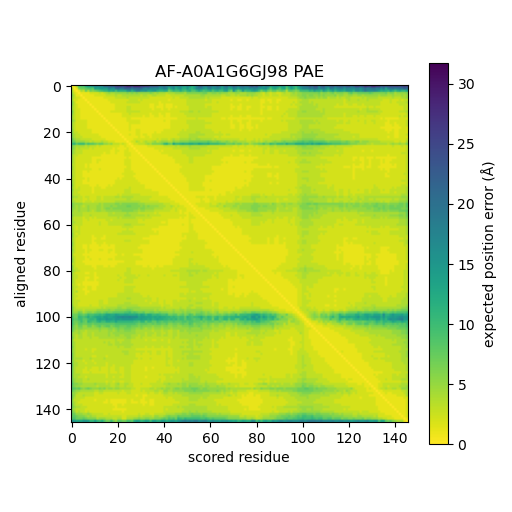L A 1 89 ? -6.280 -5.206 -8.016 1.00 95.94 89 VAL A CA 1
ATOM 690 C C . VAL A 1 89 ? -4.765 -5.211 -8.235 1.00 95.94 89 VAL A C 1
ATOM 692 O O . VAL A 1 89 ? -4.294 -4.648 -9.224 1.00 95.94 89 VAL A O 1
ATOM 695 N N . HIS A 1 90 ? -3.995 -5.904 -7.393 1.00 95.94 90 HIS A N 1
ATOM 696 C CA . HIS A 1 90 ? -2.561 -6.083 -7.613 1.00 95.94 90 HIS A CA 1
ATOM 697 C C . HIS A 1 90 ? -2.285 -6.907 -8.880 1.00 95.94 90 HIS A C 1
ATOM 699 O O . HIS A 1 90 ? -1.474 -6.510 -9.718 1.00 95.94 90 HIS A O 1
ATOM 705 N N . PHE A 1 91 ? -3.012 -8.006 -9.089 1.00 94.44 91 PHE A N 1
ATOM 706 C CA . PHE A 1 91 ? -2.931 -8.781 -10.324 1.00 94.44 91 PHE A CA 1
ATOM 707 C C . PHE A 1 91 ? -3.194 -7.900 -11.551 1.00 94.44 91 PHE A C 1
ATOM 709 O O . PHE A 1 91 ? -2.413 -7.934 -12.496 1.00 94.44 91 PHE A O 1
ATOM 716 N N . THR A 1 92 ? -4.227 -7.054 -11.503 1.00 93.75 92 THR A N 1
ATOM 717 C CA . THR A 1 92 ? -4.545 -6.106 -12.581 1.00 93.75 92 THR A CA 1
ATOM 718 C C . THR A 1 92 ? -3.384 -5.145 -12.845 1.00 93.75 92 THR A C 1
ATOM 720 O O . THR A 1 92 ? -2.978 -4.979 -13.992 1.00 93.75 92 THR A O 1
ATOM 723 N N . ASN A 1 93 ? -2.787 -4.562 -11.801 1.00 93.81 93 ASN A N 1
ATOM 724 C CA . ASN A 1 93 ? -1.609 -3.698 -11.943 1.00 93.81 93 ASN A CA 1
ATOM 725 C C . ASN A 1 93 ? -0.437 -4.421 -12.629 1.00 93.81 93 ASN A C 1
ATOM 727 O O . ASN A 1 93 ? 0.211 -3.854 -13.510 1.00 93.81 93 ASN A O 1
ATOM 731 N N . ASN A 1 94 ? -0.172 -5.671 -12.245 1.00 92.19 94 ASN A N 1
ATOM 732 C CA . ASN A 1 94 ? 0.920 -6.460 -12.815 1.00 92.19 94 ASN A CA 1
ATOM 733 C C . ASN A 1 94 ? 0.629 -6.858 -14.262 1.00 92.19 94 ASN A C 1
ATOM 735 O O . ASN A 1 94 ? 1.508 -6.742 -15.111 1.00 92.19 94 ASN A O 1
ATOM 739 N N . PHE A 1 95 ? -0.608 -7.260 -14.554 1.00 91.31 95 PHE A N 1
ATOM 740 C CA . PHE A 1 95 ? -1.059 -7.597 -15.899 1.00 91.31 95 PHE A CA 1
ATOM 741 C C . PHE A 1 95 ? -0.914 -6.411 -16.857 1.00 91.31 95 PHE A C 1
ATOM 743 O O . PHE A 1 95 ? -0.367 -6.560 -17.947 1.00 91.31 95 PHE A O 1
ATOM 750 N N . LEU A 1 96 ? -1.329 -5.216 -16.426 1.00 92.12 96 LEU A N 1
ATOM 751 C CA . LEU A 1 96 ? -1.199 -4.002 -17.227 1.00 92.12 96 LEU A CA 1
ATOM 752 C C . LEU A 1 96 ? 0.268 -3.648 -17.501 1.00 92.12 96 LEU A C 1
ATOM 754 O O . LEU A 1 96 ? 0.590 -3.214 -18.601 1.00 92.12 96 LEU A O 1
ATOM 758 N N . ARG A 1 97 ? 1.170 -3.842 -16.532 1.00 90.12 97 ARG A N 1
ATOM 759 C CA . ARG A 1 97 ? 2.602 -3.502 -16.657 1.00 90.12 97 ARG A CA 1
ATOM 760 C C . ARG A 1 97 ? 3.440 -4.559 -17.370 1.00 90.12 97 ARG A C 1
ATOM 762 O O . ARG A 1 97 ? 4.553 -4.250 -17.790 1.00 90.12 97 ARG A O 1
ATOM 769 N N . ALA A 1 98 ? 2.946 -5.789 -17.475 1.00 89.44 98 ALA A N 1
ATOM 770 C CA . ALA A 1 98 ? 3.629 -6.842 -18.205 1.00 89.44 98 ALA A CA 1
ATOM 771 C C . ALA A 1 98 ? 3.778 -6.460 -19.693 1.00 89.44 98 ALA A C 1
ATOM 773 O O . ALA A 1 98 ? 2.903 -5.794 -20.251 1.00 89.44 98 ALA A O 1
ATOM 774 N N . PRO A 1 99 ? 4.865 -6.865 -20.370 1.00 85.00 99 PRO A N 1
ATOM 775 C CA . PRO A 1 99 ? 4.957 -6.736 -21.820 1.00 85.00 99 PRO A CA 1
ATOM 776 C C . PRO A 1 99 ? 3.821 -7.526 -22.486 1.00 85.00 99 PRO A C 1
ATOM 778 O O . PRO A 1 99 ? 3.775 -8.749 -22.378 1.00 85.00 99 PRO A O 1
ATOM 781 N N . ASN A 1 100 ? 2.900 -6.834 -23.160 1.00 84.06 100 ASN A N 1
ATOM 782 C CA . ASN A 1 100 ? 1.744 -7.442 -23.819 1.00 84.06 100 ASN A CA 1
ATOM 783 C C . ASN A 1 100 ? 1.864 -7.248 -25.334 1.00 84.06 100 ASN A C 1
ATOM 785 O O . ASN A 1 100 ? 1.463 -6.221 -25.868 1.00 84.06 100 ASN A O 1
ATOM 789 N N . THR A 1 101 ? 2.405 -8.238 -26.046 1.00 81.06 101 THR A N 1
ATOM 790 C CA . THR A 1 101 ? 2.645 -8.150 -27.502 1.00 81.06 101 THR A CA 1
ATOM 791 C C . THR A 1 101 ? 1.372 -8.207 -28.351 1.00 81.06 101 THR A C 1
ATOM 793 O O . THR A 1 101 ? 1.422 -7.898 -29.537 1.00 81.06 101 THR A O 1
ATOM 796 N N . GLY A 1 102 ? 0.236 -8.592 -27.761 1.00 85.88 102 GLY A N 1
ATOM 797 C CA . GLY A 1 102 ? -1.074 -8.626 -28.421 1.00 85.88 102 GLY A CA 1
ATOM 798 C C . GLY A 1 102 ? -1.957 -7.400 -28.164 1.00 85.88 102 GLY A C 1
ATOM 799 O O . GLY A 1 102 ? -3.082 -7.366 -28.654 1.00 85.88 102 GLY A O 1
ATOM 800 N N . ILE A 1 103 ? -1.491 -6.422 -27.379 1.00 87.88 103 ILE A N 1
ATOM 801 C CA . ILE A 1 103 ? -2.240 -5.203 -27.047 1.00 87.88 103 ILE A CA 1
ATOM 802 C C . ILE A 1 103 ? -1.520 -4.012 -27.673 1.00 87.88 103 ILE A C 1
ATOM 804 O O . ILE A 1 103 ? -0.303 -3.881 -27.557 1.00 87.88 103 ILE A O 1
ATOM 808 N N . ASP A 1 104 ? -2.279 -3.133 -28.323 1.00 93.19 104 ASP A N 1
ATOM 809 C CA . ASP A 1 104 ? -1.739 -1.890 -28.862 1.00 93.19 104 ASP A CA 1
ATOM 810 C C . ASP A 1 104 ? -1.082 -1.047 -27.751 1.00 93.19 104 ASP A C 1
ATOM 812 O O . ASP A 1 104 ? -1.638 -0.865 -26.662 1.00 93.19 104 ASP A O 1
ATOM 816 N N . SER A 1 105 ? 0.113 -0.521 -28.018 1.00 90.69 105 SER A N 1
ATOM 817 C CA . SER A 1 105 ? 0.915 0.183 -27.012 1.00 90.69 105 SER A CA 1
ATOM 818 C C . SER A 1 105 ? 0.254 1.474 -26.513 1.00 90.69 105 SER A C 1
ATOM 820 O O . SER A 1 105 ? 0.442 1.850 -25.350 1.00 90.69 105 SER A O 1
ATOM 822 N N . SER A 1 106 ? -0.566 2.132 -27.340 1.00 93.44 106 SER A N 1
ATOM 823 C CA . SER A 1 106 ? -1.341 3.308 -26.934 1.00 93.44 106 SER A CA 1
ATOM 824 C C . SER A 1 106 ? -2.473 2.920 -25.982 1.00 93.44 106 SER A C 1
ATOM 826 O O . SER A 1 106 ? -2.668 3.582 -24.961 1.00 93.44 106 SER A O 1
ATOM 828 N N . ILE A 1 107 ? -3.139 1.787 -26.240 1.00 93.38 107 ILE A N 1
ATOM 829 C CA . ILE A 1 107 ? -4.168 1.222 -25.357 1.00 93.38 107 ILE A CA 1
ATOM 830 C C . ILE A 1 107 ? -3.552 0.826 -24.016 1.00 93.38 107 ILE A C 1
ATOM 832 O O . ILE A 1 107 ? -4.091 1.178 -22.966 1.00 93.38 107 ILE A O 1
ATOM 836 N N . GLN A 1 108 ? -2.406 0.140 -24.029 1.00 92.94 108 GLN A N 1
ATOM 837 C CA . GLN A 1 108 ? -1.710 -0.246 -22.803 1.00 92.94 108 GLN A CA 1
ATOM 838 C C . GLN A 1 108 ? -1.311 0.989 -21.982 1.00 92.94 108 GLN A C 1
ATOM 840 O O . GLN A 1 108 ? -1.557 1.039 -20.776 1.00 92.94 108 GLN A O 1
ATOM 845 N N . THR A 1 109 ? -0.769 2.021 -22.633 1.00 93.62 109 THR A N 1
ATOM 846 C CA . THR A 1 109 ? -0.401 3.286 -21.976 1.00 93.62 109 THR A CA 1
ATOM 847 C C . THR A 1 109 ? -1.618 3.982 -21.364 1.00 93.62 109 THR A C 1
ATOM 849 O O . THR A 1 109 ? -1.572 4.405 -20.207 1.00 93.62 109 THR A O 1
ATOM 852 N N . ALA A 1 110 ? -2.729 4.057 -22.101 1.00 95.81 110 ALA A N 1
ATOM 853 C CA . ALA A 1 110 ? -3.976 4.626 -21.602 1.00 95.81 110 ALA A CA 1
ATOM 854 C C . ALA A 1 110 ? -4.521 3.837 -20.401 1.00 95.81 110 ALA A C 1
ATOM 856 O O . ALA A 1 110 ? -4.899 4.434 -19.393 1.00 95.81 110 ALA A O 1
ATOM 857 N N . ALA A 1 111 ? -4.500 2.502 -20.458 1.00 95.19 111 ALA A N 1
ATOM 858 C CA . ALA A 1 111 ? -4.936 1.647 -19.359 1.00 95.19 111 ALA A CA 1
ATOM 859 C C . ALA A 1 111 ? -4.080 1.842 -18.095 1.00 95.19 111 ALA A C 1
ATOM 861 O O . ALA A 1 111 ? -4.630 1.942 -16.997 1.00 95.19 111 ALA A O 1
ATOM 862 N N . LEU A 1 112 ? -2.753 1.973 -18.233 1.00 94.00 112 LEU A N 1
ATOM 863 C CA . LEU A 1 112 ? -1.867 2.310 -17.112 1.00 94.00 112 LEU A CA 1
ATOM 864 C C . LEU A 1 112 ? -2.204 3.673 -16.504 1.00 94.00 112 LEU A C 1
ATOM 866 O O . LEU A 1 112 ? -2.215 3.803 -15.280 1.00 94.00 112 LEU A O 1
ATOM 870 N N . ALA A 1 113 ? -2.478 4.679 -17.337 1.00 95.69 113 ALA A N 1
ATOM 871 C CA . ALA A 1 113 ? -2.841 6.011 -16.868 1.00 95.69 113 ALA A CA 1
ATOM 872 C C . ALA A 1 113 ? -4.169 5.982 -16.098 1.00 95.69 113 ALA A C 1
ATOM 874 O O . ALA A 1 113 ? -4.235 6.467 -14.968 1.00 95.69 113 ALA A O 1
ATOM 875 N N . ILE A 1 114 ? -5.197 5.337 -16.660 1.00 96.94 114 ILE A N 1
ATOM 876 C CA . ILE A 1 114 ? -6.506 5.144 -16.017 1.00 96.94 114 ILE A CA 1
ATOM 877 C C . ILE A 1 114 ? -6.341 4.439 -14.669 1.00 96.94 114 ILE A C 1
ATOM 879 O O . ILE A 1 114 ? -6.879 4.897 -13.659 1.00 96.94 114 ILE A O 1
ATOM 883 N N . PHE A 1 115 ? -5.558 3.359 -14.627 1.00 95.94 115 PHE A N 1
ATOM 884 C CA . PHE A 1 115 ? -5.290 2.637 -13.389 1.00 95.94 115 PHE A CA 1
ATOM 885 C C . PHE A 1 115 ? -4.543 3.510 -12.368 1.00 95.94 115 PHE A C 1
ATOM 887 O O . PHE A 1 115 ? -4.856 3.485 -11.177 1.00 95.94 115 PHE A O 1
ATOM 894 N N . GLY A 1 116 ? -3.597 4.337 -12.819 1.00 95.06 116 GLY A N 1
ATOM 895 C CA . GLY A 1 116 ? -2.916 5.326 -11.984 1.00 95.06 116 GLY A CA 1
ATOM 896 C C . GLY A 1 116 ? -3.881 6.330 -11.347 1.00 95.06 116 GLY A C 1
ATOM 897 O O . GLY A 1 116 ? -3.828 6.543 -10.134 1.00 95.06 116 GLY A O 1
ATOM 898 N N . TYR A 1 117 ? -4.819 6.886 -12.121 1.00 96.88 117 TYR A N 1
ATOM 899 C CA . TYR A 1 117 ? -5.858 7.774 -11.590 1.00 96.88 117 TYR A CA 1
ATOM 900 C C . TYR A 1 117 ? -6.773 7.056 -10.596 1.00 96.88 117 TYR A C 1
ATOM 902 O O . TYR A 1 117 ? -7.026 7.585 -9.516 1.00 96.88 117 TYR A O 1
ATOM 910 N N . PHE A 1 118 ? -7.209 5.833 -10.912 1.00 95.81 118 PHE A N 1
ATOM 911 C CA . PHE A 1 118 ? -7.982 4.992 -9.994 1.00 95.81 118 PHE A CA 1
ATOM 912 C C . PHE A 1 118 ? -7.262 4.806 -8.649 1.00 95.81 118 PHE A C 1
ATOM 914 O O . PHE A 1 118 ? -7.856 5.017 -7.595 1.00 95.81 118 PHE A O 1
ATOM 921 N N . THR A 1 119 ? -5.966 4.493 -8.687 1.00 96.00 119 THR A N 1
ATOM 922 C CA . THR A 1 119 ? -5.114 4.292 -7.505 1.00 96.00 119 THR A CA 1
ATOM 923 C C . THR A 1 119 ? -5.108 5.542 -6.612 1.00 96.00 119 THR A C 1
ATOM 925 O O . THR A 1 119 ? -5.357 5.464 -5.409 1.00 96.00 119 THR A O 1
ATOM 928 N N . ILE A 1 120 ? -4.903 6.725 -7.202 1.00 96.94 120 ILE A N 1
ATOM 929 C CA . ILE A 1 120 ? -4.914 8.003 -6.471 1.00 96.94 120 ILE A CA 1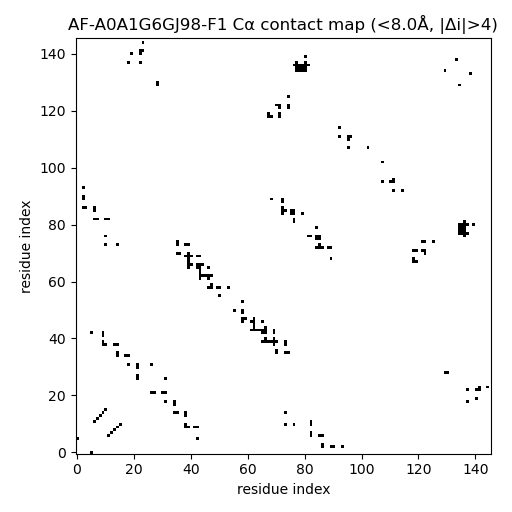
ATOM 930 C C . ILE A 1 120 ? -6.301 8.291 -5.880 1.00 96.94 120 ILE A C 1
ATOM 932 O O . ILE A 1 120 ? -6.407 8.659 -4.709 1.00 96.94 120 ILE A O 1
ATOM 936 N N . LEU A 1 121 ? -7.365 8.100 -6.664 1.00 97.69 121 LEU A N 1
ATOM 937 C CA . LEU A 1 121 ? -8.740 8.352 -6.228 1.00 97.69 121 LEU A CA 1
ATOM 938 C C . LEU A 1 121 ? -9.141 7.461 -5.051 1.00 97.69 121 LEU A C 1
ATOM 940 O O . LEU A 1 121 ? -9.730 7.962 -4.096 1.00 97.69 121 LEU A O 1
ATOM 944 N N . VAL A 1 122 ? -8.783 6.174 -5.081 1.00 96.44 122 VAL A N 1
ATOM 945 C CA . VAL A 1 122 ? -9.036 5.231 -3.982 1.00 96.44 122 VAL A CA 1
ATOM 946 C C . VAL A 1 122 ? -8.366 5.702 -2.693 1.00 96.44 122 VAL A C 1
ATOM 948 O O . VAL A 1 122 ? -9.015 5.757 -1.648 1.00 96.44 122 VAL A O 1
ATOM 951 N N . VAL A 1 123 ? -7.089 6.091 -2.762 1.00 97.50 123 VAL A N 1
ATOM 952 C CA . VAL A 1 123 ? -6.342 6.587 -1.597 1.00 97.50 123 VAL A CA 1
ATOM 953 C C . VAL A 1 123 ? -6.984 7.855 -1.033 1.00 97.50 123 VAL A C 1
ATOM 955 O O . VAL A 1 123 ? -7.249 7.928 0.166 1.00 97.50 123 VAL A O 1
ATOM 958 N N . VAL A 1 124 ? -7.274 8.846 -1.881 1.00 98.00 124 VAL A N 1
ATOM 959 C CA . VAL A 1 124 ? -7.881 10.115 -1.445 1.00 98.00 124 VAL A CA 1
ATOM 960 C C . VAL A 1 124 ? -9.268 9.887 -0.845 1.00 98.00 124 VAL A C 1
ATOM 962 O O . VAL A 1 124 ? -9.575 10.423 0.223 1.00 98.00 124 VAL A O 1
ATOM 965 N N . TYR A 1 125 ? -10.093 9.068 -1.499 1.00 97.88 125 TYR A N 1
ATOM 966 C CA . TYR A 1 125 ? -11.437 8.751 -1.036 1.00 97.88 125 TYR A CA 1
ATOM 967 C C . TYR A 1 125 ? -11.412 8.094 0.344 1.00 97.88 125 TYR A C 1
ATOM 969 O O . TYR A 1 125 ? -12.110 8.560 1.246 1.00 97.88 125 TYR A O 1
ATOM 977 N N . PHE A 1 126 ? -10.584 7.066 0.551 1.00 97.50 126 PHE A N 1
ATOM 978 C CA . PHE A 1 126 ? -10.565 6.355 1.829 1.00 97.50 126 PHE A CA 1
ATOM 979 C C . PHE A 1 126 ? -9.882 7.131 2.956 1.00 97.50 126 PHE A C 1
ATOM 981 O O . PHE A 1 126 ? -10.365 7.090 4.087 1.00 97.50 126 PHE A O 1
ATOM 988 N N . LEU A 1 127 ? -8.881 7.969 2.658 1.00 96.25 127 LEU A N 1
ATOM 989 C CA . LEU A 1 127 ? -8.351 8.936 3.630 1.00 96.25 127 LEU A CA 1
ATOM 990 C C . LEU A 1 127 ? -9.422 9.901 4.160 1.00 96.25 127 LEU A C 1
ATOM 992 O O . LEU A 1 127 ? -9.321 10.386 5.289 1.00 96.25 127 LEU A O 1
ATOM 996 N N . TRP A 1 128 ? -10.437 10.218 3.356 1.00 96.81 128 TRP A N 1
ATOM 997 C CA . TRP A 1 128 ? -11.575 11.018 3.799 1.00 96.81 128 TRP A CA 1
ATOM 998 C C . TRP A 1 128 ? -12.653 10.165 4.478 1.00 96.81 128 TRP A C 1
ATOM 1000 O O . TRP A 1 128 ? -13.141 10.530 5.551 1.00 96.81 128 TRP A O 1
ATOM 1010 N N . TYR A 1 129 ? -13.015 9.033 3.876 1.00 96.62 129 TYR A N 1
ATOM 1011 C CA . TYR A 1 129 ? -14.113 8.178 4.322 1.00 96.62 129 TYR A CA 1
ATOM 1012 C C . TYR A 1 129 ? -13.850 7.563 5.705 1.00 96.62 129 TYR A C 1
ATOM 1014 O O . TYR A 1 129 ? -14.733 7.607 6.568 1.00 96.62 129 TYR A O 1
ATOM 1022 N N . ASP A 1 130 ? -12.624 7.095 5.961 1.00 94.38 130 ASP A N 1
ATOM 1023 C CA . ASP A 1 130 ? -12.241 6.412 7.208 1.00 94.38 130 ASP A CA 1
ATOM 1024 C C . ASP A 1 130 ? -12.154 7.356 8.416 1.00 94.38 130 ASP A C 1
ATOM 1026 O O . ASP A 1 130 ? -12.108 6.918 9.565 1.00 94.38 130 ASP A O 1
ATOM 1030 N N . ARG A 1 131 ? -12.186 8.678 8.193 1.00 92.62 131 ARG A N 1
ATOM 1031 C CA . ARG A 1 131 ? -12.332 9.655 9.287 1.00 92.62 131 ARG A CA 1
ATOM 1032 C C . ARG A 1 131 ? -13.714 9.607 9.925 1.00 92.62 131 ARG A C 1
ATOM 1034 O O . ARG A 1 131 ? -13.869 10.022 11.069 1.00 92.62 131 ARG A O 1
ATOM 1041 N N . LYS A 1 132 ? -14.717 9.174 9.160 1.00 94.12 132 LYS A N 1
ATOM 1042 C CA . LYS A 1 132 ? -16.131 9.174 9.552 1.00 94.12 132 LYS A CA 1
ATOM 1043 C C . LYS A 1 132 ? -16.672 7.765 9.777 1.00 94.12 132 LYS A C 1
ATOM 1045 O O . LYS A 1 132 ? -17.676 7.607 10.461 1.00 94.12 132 LYS A O 1
ATOM 1050 N N . HIS A 1 133 ? -16.009 6.752 9.224 1.00 95.19 133 HIS A N 1
ATOM 1051 C CA . HIS A 1 133 ? -16.480 5.373 9.241 1.00 95.19 133 HIS A CA 1
ATOM 1052 C C . HIS A 1 133 ? -15.372 4.430 9.691 1.00 95.19 133 HIS A C 1
ATOM 1054 O O . HIS A 1 133 ? -14.206 4.608 9.364 1.00 95.19 133 HIS A O 1
ATOM 1060 N N . THR A 1 134 ? -15.746 3.395 10.441 1.00 95.75 134 THR A N 1
ATOM 1061 C CA . THR A 1 134 ? -14.805 2.333 10.810 1.00 95.75 134 THR A CA 1
ATOM 1062 C C . THR A 1 134 ? -14.736 1.289 9.686 1.00 95.75 134 THR A C 1
ATOM 1064 O O . THR A 1 134 ? -15.797 0.767 9.321 1.00 95.75 134 THR A O 1
ATOM 1067 N N . PRO A 1 135 ? -13.533 0.944 9.183 1.00 97.69 135 PRO A N 1
ATOM 1068 C CA . PRO A 1 135 ? -13.329 -0.102 8.176 1.00 97.69 135 PRO A CA 1
ATOM 1069 C C . PRO A 1 135 ? -13.911 -1.463 8.573 1.00 97.69 135 PRO A C 1
ATOM 1071 O O . PRO A 1 135 ? -13.949 -1.805 9.760 1.00 97.69 135 PRO A O 1
ATOM 1074 N N . GLN A 1 136 ? -14.316 -2.281 7.596 1.00 97.81 136 GLN A N 1
ATOM 1075 C CA . GLN A 1 136 ? -14.890 -3.603 7.871 1.00 97.81 136 GLN A CA 1
ATOM 1076 C C . GLN A 1 136 ? -13.888 -4.538 8.553 1.00 97.81 136 GLN A C 1
ATOM 1078 O O . GLN A 1 136 ? -14.236 -5.196 9.530 1.00 97.81 136 GLN A O 1
ATOM 1083 N N . LEU A 1 137 ? -12.629 -4.549 8.110 1.00 97.75 137 LEU A N 1
ATOM 1084 C CA . LEU A 1 137 ? -11.595 -5.388 8.718 1.00 97.75 137 LEU A CA 1
ATOM 1085 C C . LEU A 1 137 ? -11.381 -5.046 10.196 1.00 97.75 137 LEU A C 1
ATOM 1087 O O . LEU A 1 137 ? -11.228 -5.939 11.024 1.00 97.75 137 LEU A O 1
ATOM 1091 N N . VAL A 1 138 ? -11.425 -3.756 10.544 1.00 97.69 138 VAL A N 1
ATOM 1092 C CA . VAL A 1 138 ? -11.314 -3.307 11.937 1.00 97.69 138 VAL A CA 1
ATOM 1093 C C . VAL A 1 138 ? -12.467 -3.865 12.774 1.00 97.69 138 VAL A C 1
ATOM 1095 O O . VAL A 1 138 ? -12.240 -4.311 13.897 1.00 97.69 138 VAL A O 1
ATOM 1098 N N . LYS A 1 139 ? -13.696 -3.881 12.240 1.00 97.38 139 LYS A N 1
ATOM 1099 C CA . LYS A 1 139 ? -14.853 -4.485 12.923 1.00 97.38 139 LYS A CA 1
ATOM 1100 C C . LYS A 1 139 ? -14.663 -5.990 13.121 1.00 97.38 139 LYS A C 1
ATOM 1102 O O . LYS A 1 139 ? -14.882 -6.469 14.229 1.00 97.38 139 LYS A O 1
ATOM 1107 N N . ASN A 1 140 ? -14.201 -6.701 12.091 1.00 97.00 140 ASN A N 1
ATOM 1108 C CA . ASN A 1 140 ? -13.951 -8.144 12.156 1.00 97.00 140 ASN A CA 1
ATOM 1109 C C . ASN A 1 140 ? -12.910 -8.483 13.237 1.00 97.00 140 ASN A C 1
ATOM 1111 O O . ASN A 1 140 ? -13.132 -9.369 14.057 1.00 97.00 140 ASN A O 1
ATOM 1115 N N . ILE A 1 141 ? -11.800 -7.736 13.293 1.00 96.44 141 ILE A N 1
ATOM 1116 C CA . ILE A 1 141 ? -10.756 -7.943 14.308 1.00 96.44 141 ILE A CA 1
ATOM 1117 C C . ILE A 1 141 ? -11.302 -7.662 15.714 1.00 96.44 141 ILE A C 1
ATOM 1119 O O . ILE A 1 141 ? -11.071 -8.454 16.623 1.00 96.44 141 ILE A O 1
ATOM 1123 N N . LYS A 1 142 ? -12.076 -6.581 15.901 1.00 96.25 142 LYS A N 1
ATOM 1124 C CA . LYS A 1 142 ? -12.725 -6.293 17.193 1.00 96.25 142 LYS A CA 1
ATOM 1125 C C . LYS A 1 142 ? -13.620 -7.442 17.653 1.00 96.25 142 LYS A C 1
ATOM 1127 O O . LYS A 1 142 ? -13.609 -7.767 18.830 1.00 96.25 142 LYS A O 1
ATOM 1132 N N . GLN A 1 143 ? -14.367 -8.058 16.738 1.00 95.44 143 GLN A N 1
ATOM 1133 C CA . GLN A 1 143 ? -15.221 -9.206 17.053 1.00 95.44 143 GLN A CA 1
ATOM 1134 C C . GLN A 1 143 ? -14.416 -10.448 17.451 1.00 95.44 143 GLN A C 1
ATOM 1136 O O . GLN A 1 143 ? -14.865 -11.176 18.320 1.00 95.44 143 GLN A O 1
ATOM 1141 N N . SER A 1 144 ? -13.234 -10.672 16.867 1.00 93.94 144 SER A N 1
ATOM 1142 C CA . SER A 1 144 ? -12.378 -11.822 17.211 1.00 93.94 144 SER A CA 1
ATOM 1143 C C . SER A 1 144 ? -11.600 -11.690 18.526 1.00 93.94 144 SER A C 1
ATOM 1145 O O . SER A 1 144 ? -11.010 -12.667 18.978 1.00 93.94 144 SER A O 1
ATOM 1147 N N . LEU A 1 145 ? -11.528 -10.483 19.096 1.00 90.62 145 LEU A N 1
ATOM 1148 C CA . LEU A 1 145 ? -10.817 -10.210 20.351 1.00 90.62 145 LEU A CA 1
ATOM 1149 C C . LEU A 1 145 ? -11.731 -10.257 21.586 1.00 90.62 145 LEU A C 1
ATOM 1151 O O . LEU A 1 145 ? -11.215 -10.195 22.702 1.00 90.62 145 LEU A O 1
ATOM 1155 N N . ASN A 1 146 ? -13.047 -10.332 21.374 1.00 80.38 146 ASN A N 1
ATOM 1156 C CA . ASN A 1 146 ? -14.064 -10.503 22.411 1.00 80.38 146 ASN A CA 1
ATOM 1157 C C . ASN A 1 146 ? -14.412 -11.983 22.566 1.00 80.38 146 ASN A C 1
ATOM 1159 O O . ASN A 1 146 ? -14.715 -12.378 23.710 1.00 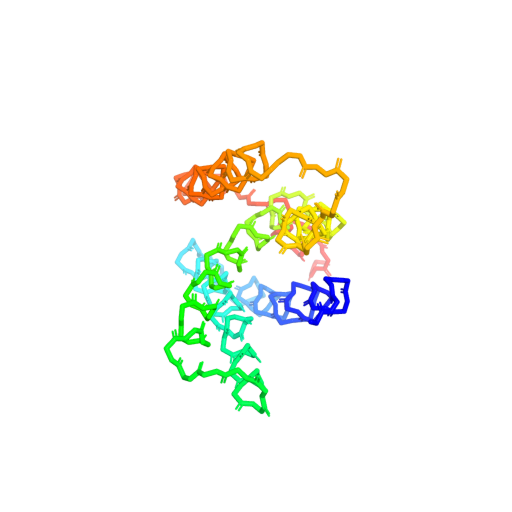80.38 146 ASN A O 1
#

Solvent-accessible surface area (backbone atoms only — not comparable to full-atom values): 7735 Å² total; per-residue (Å²): 137,61,47,60,66,51,40,47,46,37,48,56,49,49,30,41,50,46,47,52,52,36,60,74,75,66,68,44,65,69,56,52,53,47,33,41,50,53,31,10,46,51,56,6,57,60,42,57,66,43,57,82,84,42,59,66,72,62,33,54,52,48,22,56,52,36,25,52,51,26,40,30,34,43,50,46,21,36,53,65,53,40,65,63,60,22,32,52,53,43,43,50,56,50,60,62,70,44,93,54,93,90,53,59,69,66,58,46,51,50,52,50,51,53,49,51,52,50,40,52,50,51,43,57,50,47,69,56,47,50,74,79,41,83,42,44,30,59,52,55,53,56,61,75,75,109

Sequence (146 aa):
MGGVPEELFCRGVLLGAFLTYVIKYDYTYKKLILSIVSSSAIFGLLHFTNLTHAPFPLTVMQVIISILGGLTFAFIYVQTGSIWYAVAVHFTNNFLRAPNTGIDSSIQTAALAIFGYFTILVVVYFLWYDRKHTPQLVKNIKQSLN